Protein AF-A0A7C6XSQ6-F1 (afdb_monomer_lite)

Secondary structure (DSSP, 8-state):
--HHHHHHHHHHHHHHHHHHHHHHHHHHPPPPPS--SHHHHHHHHHTT-----------

pLDDT: mean 77.59, std 14.63, range [46.22, 97.69]

Structure (mmCIF, N/CA/C/O backbone):
data_AF-A0A7C6XSQ6-F1
#
_entry.id   AF-A0A7C6XSQ6-F1
#
loop_
_atom_site.group_PDB
_atom_site.id
_atom_site.type_symbol
_atom_site.label_atom_id
_atom_site.label_alt_id
_atom_site.label_comp_id
_atom_site.label_asym_id
_atom_site.label_entity_id
_atom_site.label_seq_id
_atom_site.pdbx_PDB_ins_code
_atom_site.Cartn_x
_atom_site.Cartn_y
_atom_site.Cartn_z
_atom_site.occupancy
_atom_site.B_iso_or_equiv
_atom_site.auth_seq_id
_atom_site.auth_comp_id
_atom_site.auth_asym_id
_atom_site.auth_atom_id
_atom_site.pdbx_PDB_model_num
ATOM 1 N N . MET A 1 1 ? 24.461 -5.632 -22.938 1.00 58.19 1 MET A N 1
ATOM 2 C CA . MET A 1 1 ? 23.827 -5.066 -21.723 1.00 58.19 1 MET A CA 1
ATOM 3 C C . MET A 1 1 ? 22.778 -6.067 -21.266 1.00 58.19 1 MET A C 1
ATOM 5 O O . MET A 1 1 ? 22.062 -6.559 -22.127 1.00 58.19 1 MET A O 1
ATOM 9 N N . SER A 1 2 ? 22.728 -6.441 -19.984 1.00 79.44 2 SER A N 1
ATOM 10 C CA . SER A 1 2 ? 21.712 -7.387 -19.498 1.00 79.44 2 SER A CA 1
ATOM 11 C C . SER A 1 2 ? 20.312 -6.816 -19.761 1.00 79.44 2 SER A C 1
ATOM 13 O O . SER A 1 2 ? 20.079 -5.631 -19.525 1.00 79.44 2 SER A O 1
ATOM 15 N N . GLY A 1 3 ? 19.382 -7.625 -20.280 1.00 83.00 3 GLY A N 1
ATOM 16 C CA . GLY A 1 3 ? 18.030 -7.160 -20.639 1.00 83.00 3 GLY A CA 1
ATOM 17 C C . GLY A 1 3 ? 17.290 -6.492 -19.473 1.00 83.00 3 GLY A C 1
ATOM 18 O O . GLY A 1 3 ? 16.520 -5.560 -19.669 1.00 83.00 3 GLY A O 1
ATOM 19 N N . LEU A 1 4 ? 17.633 -6.882 -18.244 1.00 83.12 4 LEU A N 1
ATOM 20 C CA . LEU A 1 4 ? 17.116 -6.303 -17.006 1.00 83.12 4 LEU A CA 1
ATOM 21 C C . LEU A 1 4 ? 17.508 -4.825 -16.820 1.00 83.12 4 LEU A C 1
ATOM 23 O O . LEU A 1 4 ? 16.697 -4.016 -16.376 1.00 83.12 4 LEU A O 1
ATOM 27 N N . ALA A 1 5 ? 18.727 -4.444 -17.217 1.00 84.56 5 ALA A N 1
ATOM 28 C CA . ALA A 1 5 ? 19.187 -3.057 -17.151 1.00 84.56 5 ALA A CA 1
ATOM 29 C C . ALA A 1 5 ? 18.512 -2.167 -18.209 1.00 84.56 5 ALA A C 1
ATOM 31 O O . ALA A 1 5 ? 18.271 -0.985 -17.962 1.00 84.56 5 ALA A O 1
ATOM 32 N N . ALA A 1 6 ? 18.189 -2.726 -19.381 1.00 86.75 6 ALA A N 1
ATOM 33 C CA . ALA A 1 6 ? 17.423 -2.022 -20.409 1.00 86.75 6 ALA A CA 1
ATOM 34 C C . ALA A 1 6 ? 15.968 -1.809 -19.964 1.00 86.75 6 ALA A C 1
ATOM 36 O O . ALA A 1 6 ? 15.487 -0.677 -19.990 1.00 86.75 6 ALA A O 1
ATOM 37 N N . PHE A 1 7 ? 15.333 -2.859 -19.432 1.00 89.31 7 PHE A N 1
ATOM 38 C CA . PHE A 1 7 ? 13.977 -2.808 -18.887 1.00 89.31 7 PHE A CA 1
ATOM 39 C C . PHE A 1 7 ? 13.833 -1.769 -17.770 1.00 89.31 7 PHE A C 1
ATOM 41 O O . PHE A 1 7 ? 12.904 -0.961 -17.799 1.00 89.31 7 PHE A O 1
ATOM 48 N N . TRP A 1 8 ? 14.770 -1.745 -16.8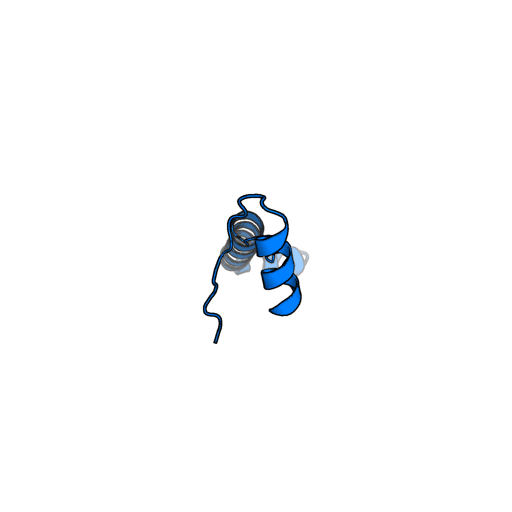13 1.00 90.12 8 TRP A N 1
ATOM 49 C CA . TRP A 1 8 ? 14.759 -0.758 -15.730 1.00 90.12 8 TRP A CA 1
ATOM 50 C C . TRP A 1 8 ? 14.852 0.674 -16.261 1.00 90.12 8 TRP A C 1
ATOM 52 O O . TRP A 1 8 ? 14.134 1.558 -15.803 1.00 90.12 8 TRP A O 1
ATOM 62 N N . ARG A 1 9 ? 15.717 0.914 -17.252 1.00 90.62 9 ARG A N 1
ATOM 63 C CA . ARG A 1 9 ? 15.903 2.243 -17.843 1.00 90.62 9 ARG A CA 1
ATOM 64 C C . ARG A 1 9 ? 14.666 2.717 -18.605 1.00 90.62 9 ARG A C 1
ATOM 66 O O . ARG A 1 9 ? 14.293 3.878 -18.452 1.00 90.62 9 ARG A O 1
ATOM 73 N N . GLU A 1 10 ? 14.051 1.845 -19.399 1.00 93.56 10 GLU A N 1
ATOM 74 C CA . GLU A 1 10 ? 12.851 2.163 -20.185 1.00 93.56 10 GLU A CA 1
ATOM 75 C C . GLU A 1 10 ? 11.624 2.384 -19.299 1.00 93.56 10 GLU A C 1
ATOM 77 O O . GLU A 1 10 ? 10.858 3.316 -19.528 1.00 93.56 10 GLU A O 1
ATOM 82 N N . ASN A 1 11 ? 11.476 1.594 -18.234 1.00 95.75 11 ASN A N 1
ATOM 83 C CA . ASN A 1 11 ? 10.264 1.588 -17.414 1.00 95.75 11 ASN A CA 1
ATOM 84 C C . ASN A 1 11 ? 10.423 2.315 -16.071 1.00 95.75 11 ASN A C 1
ATOM 86 O O . ASN A 1 11 ? 9.525 2.253 -15.232 1.00 95.75 11 ASN A O 1
ATOM 90 N N . ARG A 1 12 ? 11.532 3.041 -15.855 1.00 95.38 12 ARG A N 1
ATOM 91 C CA . ARG A 1 12 ? 11.853 3.692 -14.569 1.00 95.38 12 ARG A CA 1
ATOM 92 C C . ARG A 1 12 ? 10.715 4.545 -14.011 1.00 95.38 12 ARG A C 1
ATOM 94 O O . ARG A 1 12 ? 10.477 4.524 -12.813 1.00 95.38 12 ARG A O 1
ATOM 101 N N . ALA A 1 13 ? 10.009 5.283 -14.867 1.00 94.62 13 ALA A N 1
ATOM 102 C CA . ALA A 1 13 ? 8.940 6.182 -14.438 1.00 94.62 13 ALA A CA 1
ATOM 103 C C . ALA A 1 13 ? 7.729 5.402 -13.908 1.00 94.62 13 ALA A C 1
ATOM 105 O O . ALA A 1 13 ? 7.228 5.704 -12.830 1.00 94.62 13 ALA A O 1
ATOM 106 N N . ILE A 1 14 ? 7.312 4.358 -14.629 1.00 96.19 14 ILE A N 1
ATOM 107 C CA . ILE A 1 14 ? 6.216 3.470 -14.225 1.00 96.19 14 ILE A CA 1
ATOM 108 C C . ILE A 1 14 ? 6.576 2.720 -12.942 1.00 96.19 14 ILE A C 1
ATOM 110 O O . ILE A 1 14 ? 5.769 2.651 -12.019 1.00 96.19 14 ILE A O 1
ATOM 114 N N . ILE A 1 15 ? 7.800 2.199 -12.857 1.00 95.81 15 ILE A N 1
ATOM 115 C CA . ILE A 1 15 ? 8.272 1.483 -11.670 1.00 95.81 15 ILE A CA 1
ATOM 116 C C . ILE A 1 15 ? 8.255 2.406 -10.447 1.00 95.81 15 ILE A C 1
ATOM 118 O O . ILE A 1 15 ? 7.736 2.023 -9.401 1.00 95.81 15 ILE A O 1
ATOM 122 N N . LEU A 1 16 ? 8.765 3.635 -10.581 1.00 96.56 16 LEU A N 1
ATOM 123 C CA . LEU A 1 16 ? 8.734 4.625 -9.502 1.00 96.56 16 LEU A CA 1
ATOM 124 C C . LEU A 1 16 ? 7.306 5.005 -9.108 1.00 96.56 16 LEU A C 1
ATOM 126 O O . LEU A 1 16 ? 7.028 5.150 -7.922 1.00 96.56 16 LEU A O 1
ATOM 130 N N . PHE A 1 17 ? 6.398 5.125 -10.075 1.00 97.56 17 PHE A N 1
ATOM 131 C CA . PHE A 1 17 ? 4.994 5.415 -9.807 1.00 97.56 17 PHE A CA 1
ATOM 132 C C . PHE A 1 17 ? 4.326 4.310 -8.976 1.00 97.56 17 PHE A C 1
ATOM 134 O O . PHE A 1 17 ? 3.722 4.597 -7.943 1.00 97.56 17 PHE A O 1
ATOM 141 N N . PHE A 1 18 ? 4.493 3.041 -9.361 1.00 97.69 18 PHE A N 1
ATOM 142 C CA . PHE A 1 18 ? 3.959 1.918 -8.586 1.00 97.69 18 PHE A CA 1
ATOM 143 C C . PHE A 1 18 ? 4.629 1.773 -7.217 1.00 97.69 18 PHE A C 1
ATOM 145 O O . PHE A 1 18 ? 3.948 1.489 -6.233 1.00 97.69 18 PHE A O 1
ATOM 152 N N . ALA A 1 19 ? 5.939 2.015 -7.127 1.00 96.75 19 ALA A N 1
ATOM 153 C CA . ALA A 1 19 ? 6.643 2.022 -5.849 1.00 96.75 19 ALA A CA 1
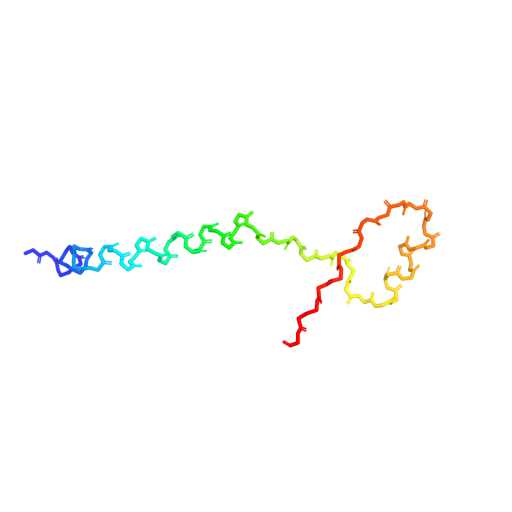ATOM 154 C C . ALA A 1 19 ? 6.100 3.116 -4.915 1.00 96.75 19 ALA A C 1
ATOM 156 O O . ALA A 1 19 ? 5.844 2.851 -3.742 1.00 96.75 19 ALA A O 1
ATOM 157 N N . ALA A 1 20 ? 5.861 4.323 -5.436 1.00 97.69 20 ALA A N 1
ATOM 158 C CA . ALA A 1 20 ?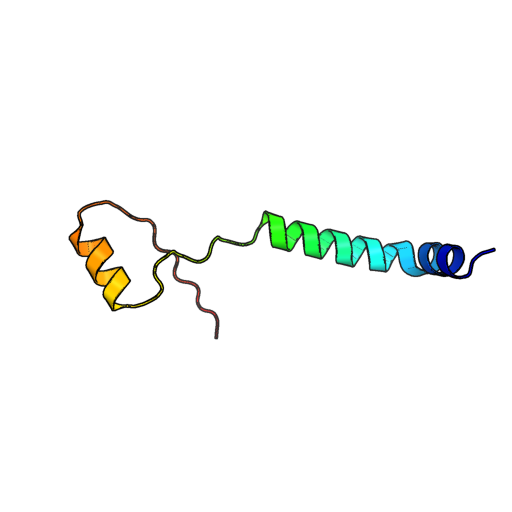 5.276 5.420 -4.672 1.00 97.69 20 ALA A CA 1
ATOM 159 C C . ALA A 1 20 ? 3.852 5.093 -4.197 1.00 97.69 20 ALA A C 1
ATOM 161 O O . ALA A 1 20 ? 3.536 5.328 -3.034 1.00 97.69 20 ALA A O 1
ATOM 162 N N . LEU A 1 21 ? 3.018 4.499 -5.057 1.00 97.38 21 LEU A N 1
ATOM 163 C CA . LEU A 1 21 ? 1.678 4.033 -4.684 1.00 97.38 21 LEU A CA 1
ATOM 164 C C . LEU A 1 21 ? 1.717 2.979 -3.574 1.00 97.38 21 LEU A C 1
ATOM 166 O O . LEU A 1 21 ? 0.951 3.074 -2.618 1.00 97.38 21 LEU A O 1
ATOM 170 N N . ALA A 1 22 ? 2.619 2.002 -3.671 1.00 96.31 22 ALA A N 1
ATOM 171 C CA . ALA A 1 22 ? 2.778 0.974 -2.646 1.00 96.31 22 ALA A CA 1
ATOM 172 C C . ALA A 1 22 ? 3.197 1.582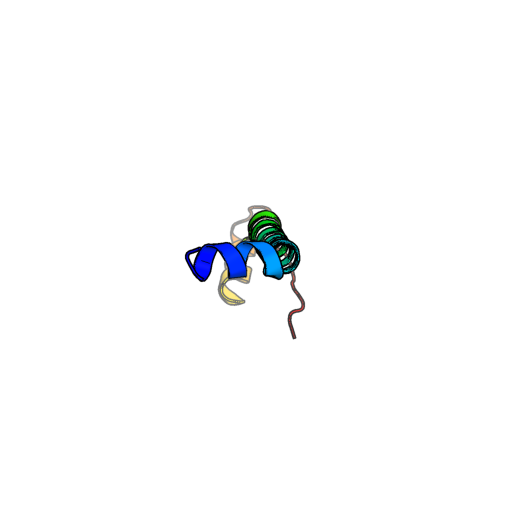 -1.298 1.00 96.31 22 ALA A C 1
ATOM 174 O O . ALA A 1 22 ? 2.626 1.242 -0.262 1.00 96.31 22 ALA A O 1
ATOM 175 N N . ILE A 1 23 ? 4.145 2.526 -1.311 1.00 96.75 23 ILE A N 1
ATOM 176 C CA . ILE A 1 23 ? 4.570 3.252 -0.107 1.00 96.75 23 ILE A CA 1
ATOM 177 C C . ILE A 1 23 ? 3.407 4.059 0.472 1.00 96.75 23 ILE A C 1
ATOM 179 O O . ILE A 1 23 ? 3.159 3.981 1.671 1.00 96.75 23 ILE A O 1
ATOM 183 N N . ALA A 1 24 ? 2.670 4.797 -0.361 1.00 94.12 24 ALA A N 1
ATOM 184 C CA . ALA A 1 24 ? 1.525 5.587 0.077 1.00 94.12 24 ALA A CA 1
ATOM 185 C C . ALA A 1 24 ? 0.434 4.706 0.695 1.00 94.12 24 ALA A C 1
ATOM 187 O O . ALA A 1 24 ? -0.077 5.033 1.760 1.00 94.12 24 ALA A O 1
ATOM 188 N N . PHE A 1 25 ? 0.128 3.559 0.085 1.00 91.50 25 PHE A N 1
ATOM 189 C CA . PHE A 1 25 ? -0.816 2.596 0.643 1.00 91.50 25 PHE A CA 1
ATOM 190 C C . PHE A 1 25 ? -0.366 2.100 2.018 1.00 91.50 25 PHE A C 1
ATOM 192 O O . PHE A 1 25 ? -1.159 2.096 2.951 1.00 91.50 25 PHE A O 1
ATOM 199 N N . VAL A 1 26 ? 0.903 1.719 2.178 1.00 90.94 26 VAL A N 1
ATOM 200 C CA . VAL A 1 26 ? 1.415 1.239 3.472 1.00 90.94 26 VAL A CA 1
ATOM 201 C C . VAL A 1 26 ? 1.463 2.355 4.519 1.00 90.94 26 VAL A C 1
ATOM 203 O O . VAL A 1 26 ? 1.177 2.099 5.684 1.00 90.94 26 VAL A O 1
ATOM 206 N N . ALA A 1 27 ? 1.793 3.581 4.120 1.00 91.06 27 ALA A N 1
ATOM 207 C CA . ALA A 1 27 ? 1.864 4.725 5.024 1.00 91.06 27 ALA A CA 1
ATOM 208 C C . ALA A 1 27 ? 0.481 5.237 5.456 1.00 91.06 27 ALA A C 1
ATOM 210 O O . ALA A 1 27 ? 0.342 5.749 6.563 1.00 91.06 27 ALA A O 1
ATOM 211 N N . LEU A 1 28 ? -0.526 5.123 4.584 1.00 87.00 28 LEU A N 1
ATOM 212 C CA . LEU A 1 28 ? -1.859 5.697 4.792 1.00 87.00 28 LEU A CA 1
ATOM 213 C C . LEU A 1 28 ? -2.936 4.658 5.110 1.00 87.00 28 LEU A C 1
ATOM 215 O O . LEU A 1 28 ? -4.050 5.047 5.464 1.00 87.00 28 LEU A O 1
ATOM 219 N N . ARG A 1 29 ? -2.653 3.354 4.986 1.00 80.88 29 ARG A N 1
ATOM 220 C CA . ARG A 1 29 ? -3.622 2.320 5.369 1.00 80.88 29 ARG A CA 1
ATOM 221 C C . ARG A 1 29 ? -3.979 2.490 6.839 1.00 80.88 29 ARG A C 1
ATOM 223 O O . ARG A 1 29 ? -3.114 2.497 7.712 1.00 80.88 29 ARG A O 1
ATOM 230 N N . SER A 1 30 ? -5.270 2.605 7.112 1.00 70.25 30 SER A N 1
ATOM 231 C CA . SER A 1 30 ? -5.770 2.488 8.474 1.00 70.25 30 SER A CA 1
ATOM 232 C C . SER A 1 30 ? -5.592 1.043 8.939 1.00 70.25 30 SER A C 1
ATOM 234 O O . SER A 1 30 ? -5.760 0.110 8.147 1.00 70.25 30 SER A O 1
ATOM 236 N N . SER A 1 31 ? -5.232 0.846 10.209 1.00 65.88 31 SER A N 1
ATOM 237 C CA . SER A 1 31 ? -5.361 -0.477 10.820 1.00 65.88 31 SER A CA 1
ATOM 238 C C . SER A 1 31 ? -6.820 -0.918 10.684 1.00 65.88 31 SER A C 1
ATOM 240 O O . SER A 1 31 ? -7.704 -0.074 10.865 1.00 65.88 31 SER A O 1
ATOM 242 N N . PRO A 1 32 ? -7.095 -2.193 10.350 1.00 61.81 32 PRO A N 1
ATOM 243 C CA . PRO A 1 32 ? -8.439 -2.727 10.506 1.00 61.81 32 PRO A CA 1
ATOM 244 C C . PRO A 1 32 ? -8.896 -2.377 11.921 1.00 61.81 32 PRO A C 1
ATOM 246 O O . PRO A 1 32 ? -8.126 -2.567 12.862 1.00 61.81 32 PRO A O 1
ATOM 249 N N . SER A 1 33 ? -10.084 -1.794 12.078 1.00 60.19 33 SER A N 1
ATOM 250 C CA . SER A 1 33 ? -10.650 -1.663 13.416 1.00 60.19 33 SER A CA 1
ATOM 251 C C . SER A 1 33 ? -10.727 -3.071 13.998 1.00 60.19 33 SER A C 1
ATOM 253 O O . SER A 1 33 ? -11.294 -3.941 13.338 1.00 60.19 33 SER A O 1
ATOM 255 N N . ASP A 1 34 ? -10.193 -3.289 15.202 1.00 59.06 34 ASP A N 1
ATOM 256 C CA . ASP A 1 34 ? -10.193 -4.581 15.921 1.00 59.06 34 ASP A CA 1
ATOM 257 C C . ASP A 1 34 ? -11.610 -5.087 16.281 1.00 59.06 34 ASP A C 1
ATOM 259 O O . ASP A 1 34 ? -11.784 -5.946 17.129 1.00 59.06 34 ASP A O 1
ATOM 263 N N . ILE A 1 35 ? -12.644 -4.534 15.652 1.00 61.50 35 ILE A N 1
ATOM 264 C CA . ILE A 1 35 ? -14.040 -4.902 15.802 1.00 61.50 35 ILE A CA 1
ATOM 265 C C . ILE A 1 35 ? -14.385 -5.758 14.582 1.00 61.50 35 ILE A C 1
ATOM 267 O O . ILE A 1 35 ? -14.733 -5.244 13.514 1.00 61.50 35 ILE A O 1
ATOM 271 N N . GLY A 1 36 ? -14.226 -7.071 14.727 1.00 63.34 36 GLY A N 1
ATOM 272 C CA . GLY A 1 36 ? -14.503 -8.059 13.687 1.00 63.34 36 GLY A CA 1
ATOM 273 C C . GLY A 1 36 ? -15.989 -8.391 13.534 1.00 63.34 36 GLY A C 1
ATOM 274 O O . GLY A 1 36 ? -16.368 -9.066 12.576 1.00 63.34 36 GLY A O 1
ATOM 275 N N . SER A 1 37 ? -16.844 -7.932 14.455 1.00 65.81 37 SER A N 1
ATOM 276 C CA . SER A 1 37 ? -18.290 -8.181 14.431 1.00 65.81 37 SER A CA 1
ATOM 277 C C . SER A 1 37 ? -19.103 -7.110 15.171 1.00 65.81 37 SER A C 1
ATOM 279 O O . SER A 1 37 ? -18.578 -6.343 15.977 1.00 65.81 37 SER A O 1
ATOM 281 N N . VAL A 1 38 ? -20.414 -7.067 14.910 1.00 67.88 38 VAL A N 1
ATOM 282 C CA . VAL A 1 38 ? -21.358 -6.173 15.611 1.00 67.88 38 VAL A CA 1
ATOM 283 C C . VAL A 1 38 ? -21.465 -6.522 17.101 1.00 67.88 38 VAL A C 1
ATOM 285 O O . VAL A 1 38 ? -21.610 -5.624 17.927 1.00 67.88 38 VAL A O 1
ATOM 288 N N . ASP A 1 39 ? -21.344 -7.802 17.453 1.00 67.56 39 ASP A N 1
ATOM 289 C CA . ASP A 1 39 ? -21.381 -8.255 18.847 1.00 67.56 39 ASP A CA 1
ATOM 290 C C . ASP A 1 39 ? -20.138 -7.777 19.618 1.00 67.56 39 ASP A C 1
ATOM 292 O O . ASP A 1 39 ? -20.250 -7.256 20.726 1.00 67.56 39 ASP A O 1
ATOM 296 N N . GLU A 1 40 ? -18.960 -7.833 18.988 1.00 65.88 40 GLU A N 1
ATOM 297 C CA . GLU A 1 40 ? -17.707 -7.310 19.550 1.00 65.88 40 GLU A CA 1
ATOM 298 C C . GLU A 1 40 ? -17.743 -5.779 19.719 1.00 65.88 40 GLU A C 1
ATOM 300 O O . GLU A 1 40 ? -17.238 -5.242 20.706 1.00 65.88 40 GLU A O 1
ATOM 305 N N . PHE A 1 41 ? -18.423 -5.060 18.816 1.00 70.94 41 PHE A N 1
ATOM 306 C CA . PHE A 1 41 ? -18.678 -3.623 18.973 1.00 70.94 41 PHE A CA 1
ATOM 307 C C . PHE A 1 41 ? -19.534 -3.324 20.209 1.00 70.94 41 PHE A C 1
ATOM 309 O O . PHE A 1 41 ? -19.214 -2.411 20.974 1.00 70.94 41 PHE A O 1
ATOM 316 N N . ALA A 1 42 ? -20.613 -4.088 20.414 1.00 70.56 42 ALA A N 1
ATOM 317 C CA . ALA A 1 42 ? -21.478 -3.928 21.579 1.00 70.56 42 ALA A CA 1
ATOM 318 C C . ALA A 1 42 ? -20.694 -4.169 22.877 1.00 70.56 42 ALA A C 1
ATOM 320 O O . ALA A 1 42 ? -20.825 -3.404 23.833 1.00 70.56 42 ALA A O 1
ATOM 321 N N . GLU A 1 43 ? -19.816 -5.170 22.893 1.00 71.62 43 GLU A N 1
ATOM 322 C CA . GLU A 1 43 ? -18.994 -5.482 24.060 1.00 71.62 43 GLU A CA 1
ATOM 323 C C . GLU A 1 43 ? -17.978 -4.371 24.382 1.00 71.62 43 GLU A C 1
ATOM 325 O O . GLU A 1 43 ? -17.851 -3.983 25.546 1.00 71.62 43 GLU A O 1
ATOM 330 N N . VAL A 1 44 ? -17.349 -3.755 23.372 1.00 68.94 44 VAL A N 1
ATOM 331 C CA . VAL A 1 44 ? -16.482 -2.573 23.564 1.00 68.94 44 VAL A CA 1
ATOM 332 C C . VAL A 1 44 ? -17.262 -1.381 24.140 1.00 68.94 44 VAL A C 1
ATOM 334 O O . VAL A 1 44 ? -16.755 -0.693 25.029 1.00 68.94 44 VAL A O 1
ATOM 337 N N . LEU A 1 45 ? -18.507 -1.150 23.705 1.00 70.56 45 LEU A N 1
ATOM 338 C CA . LEU A 1 45 ? -19.362 -0.088 24.262 1.00 70.56 45 LEU A CA 1
ATOM 339 C C . LEU A 1 45 ? -19.711 -0.330 25.740 1.00 70.56 45 LEU A C 1
ATOM 341 O O . LEU A 1 45 ? -19.832 0.624 26.513 1.00 70.56 45 LEU A O 1
ATOM 345 N N . HIS A 1 46 ? -19.851 -1.593 26.150 1.00 70.44 46 HIS A N 1
ATOM 346 C CA . HIS A 1 46 ? -20.183 -1.966 27.527 1.00 70.44 46 HIS A CA 1
ATOM 347 C C . HIS A 1 46 ? -18.990 -1.913 28.492 1.00 70.44 46 HIS A C 1
ATOM 349 O O . HIS A 1 46 ? -19.196 -1.781 29.699 1.00 70.44 46 HIS A O 1
ATOM 355 N N . GLN A 1 47 ? -17.752 -1.952 27.991 1.00 70.12 47 GLN A N 1
ATOM 356 C CA . GLN A 1 47 ? -16.536 -1.914 28.817 1.00 70.12 47 GLN A CA 1
ATOM 357 C C . GLN A 1 47 ? -16.202 -0.518 29.378 1.00 70.12 47 GLN A C 1
ATOM 359 O O . GLN A 1 47 ? -15.245 -0.371 30.140 1.00 70.12 47 GLN A O 1
ATOM 364 N N . GLY A 1 48 ? -16.990 0.512 29.046 1.00 66.50 48 GLY A N 1
ATOM 365 C CA . GLY A 1 48 ? -16.886 1.844 29.652 1.00 66.50 48 GLY A CA 1
ATOM 366 C C . GLY A 1 48 ? -15.612 2.615 29.292 1.00 66.50 48 GLY A C 1
ATOM 367 O O . GLY A 1 48 ? -15.346 3.658 29.891 1.00 66.50 48 GLY A O 1
ATOM 368 N N . GLN A 1 49 ? -14.828 2.129 28.325 1.00 66.50 49 GLN A N 1
ATOM 369 C CA . GLN A 1 49 ? -13.666 2.838 27.802 1.00 66.50 49 GLN A CA 1
ATOM 370 C C . GLN A 1 49 ? -14.026 3.563 26.501 1.00 66.50 49 GLN A C 1
ATOM 372 O O . GLN A 1 49 ? -14.593 2.950 25.596 1.00 66.50 49 GLN A O 1
ATOM 377 N N . PRO A 1 50 ? -13.704 4.861 26.370 1.00 63.31 50 PRO A N 1
ATOM 378 C CA . PRO A 1 50 ? -13.927 5.585 25.128 1.00 63.31 50 PRO A CA 1
ATOM 379 C C . PRO A 1 50 ? -13.001 5.037 24.035 1.00 63.31 50 PRO A C 1
ATOM 381 O O . PRO A 1 50 ? -11.787 5.234 24.085 1.00 63.31 50 PRO A O 1
ATOM 384 N N . SER A 1 51 ? -13.578 4.365 23.039 1.00 66.56 51 SER A N 1
ATOM 385 C CA . SER A 1 51 ? -12.873 3.894 21.847 1.00 66.56 51 SER A CA 1
ATOM 386 C C . SER A 1 51 ? -13.278 4.721 20.622 1.00 66.56 51 SER A C 1
ATOM 388 O O . SER A 1 51 ? -14.427 5.142 20.475 1.00 66.56 51 SER A O 1
ATOM 390 N N 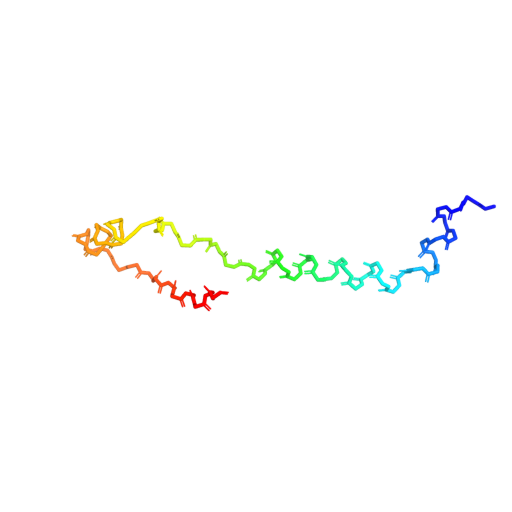. ILE A 1 52 ? -12.313 5.005 19.744 1.00 68.25 52 ILE A N 1
ATOM 391 C CA . ILE A 1 52 ? -12.573 5.683 18.471 1.00 68.25 52 ILE A CA 1
ATOM 392 C C . ILE A 1 52 ? -12.910 4.605 17.445 1.00 68.25 52 ILE A C 1
ATOM 394 O O . ILE A 1 52 ? -12.055 3.794 17.095 1.00 68.25 52 ILE A O 1
ATOM 398 N N . VAL A 1 53 ? -14.151 4.608 16.960 1.00 67.06 53 VAL A N 1
ATOM 399 C CA . VAL A 1 53 ? -14.620 3.659 15.945 1.00 67.06 53 VAL A CA 1
ATOM 400 C C . VAL A 1 53 ? -14.733 4.360 14.601 1.00 67.06 53 VAL A C 1
ATOM 402 O O . VAL A 1 53 ? -15.409 5.380 14.462 1.00 67.06 53 VAL A O 1
ATOM 405 N N . TYR A 1 54 ? -14.039 3.811 13.608 1.00 65.06 54 TYR A N 1
ATOM 406 C CA . TYR A 1 54 ? -14.031 4.324 12.246 1.00 65.06 54 TYR A CA 1
ATOM 407 C C . TYR A 1 54 ? -15.026 3.536 11.396 1.00 65.06 54 TYR A C 1
ATOM 409 O O . TYR A 1 54 ? -14.864 2.338 11.178 1.00 65.06 54 TYR A O 1
ATOM 417 N N . PHE A 1 55 ? -16.054 4.219 10.898 1.00 65.25 55 PHE A N 1
ATOM 418 C CA . PHE A 1 55 ? -17.021 3.640 9.970 1.00 65.25 55 PHE A CA 1
ATOM 419 C C . PHE A 1 55 ? -16.530 3.851 8.538 1.00 65.25 55 PHE A C 1
ATOM 421 O O . PHE A 1 55 ? -16.607 4.958 8.003 1.00 65.25 55 PHE A O 1
ATOM 428 N N . TYR A 1 56 ? -16.020 2.792 7.912 1.00 65.25 56 TYR A N 1
ATOM 429 C CA . TYR A 1 56 ? -15.651 2.816 6.499 1.00 65.25 56 TYR A CA 1
ATOM 430 C C . TYR A 1 56 ? -16.806 2.266 5.661 1.00 65.25 56 TYR A C 1
ATOM 432 O O . TYR A 1 56 ? -17.185 1.106 5.798 1.00 65.25 56 TYR A O 1
ATOM 440 N N . SER A 1 57 ? -17.363 3.088 4.772 1.00 53.94 57 SER A N 1
ATOM 441 C CA . SER A 1 57 ? -18.337 2.640 3.772 1.00 53.94 57 SER A CA 1
ATOM 442 C C . SER A 1 57 ? -17.597 2.054 2.568 1.00 53.94 57 SER A C 1
ATOM 444 O O . SER A 1 57 ? -17.491 2.706 1.531 1.00 53.94 57 SER A O 1
ATOM 446 N N . ASN A 1 58 ? -17.065 0.841 2.705 1.00 52.97 58 ASN A N 1
ATOM 447 C CA . ASN A 1 58 ? -16.607 0.068 1.552 1.00 52.97 58 ASN A CA 1
ATOM 448 C C . ASN A 1 58 ? -17.799 -0.752 1.033 1.00 52.97 58 ASN A C 1
ATOM 450 O O . ASN A 1 58 ? -18.211 -1.702 1.695 1.00 52.97 58 ASN A O 1
ATOM 454 N N . TYR A 1 59 ? -18.376 -0.331 -0.098 1.00 46.22 59 TYR A N 1
ATOM 455 C CA . TYR A 1 59 ? -19.310 -1.138 -0.898 1.00 46.22 59 TYR A CA 1
ATOM 456 C C . TYR A 1 59 ? -18.542 -2.076 -1.829 1.00 46.22 59 TYR A C 1
ATOM 458 O O . TYR A 1 59 ? -17.480 -1.644 -2.337 1.00 46.22 59 TYR A O 1
#

Sequence (59 aa):
MSGLAAFWRENRAIILFFAALAIAFVALRSSPSDIGSVDEFAEVLHQGQPSIVYFYSNY

Radius of gyration: 21.17 Å; chains: 1; bounding box: 45×14×51 Å

Foldseek 3Di:
DPVVVVCCVVCVVVVVVVVVVVVCCVVPPDDDDPDPDPVSVVVVVVVPDDDDDDDDPDD

=== Feature glossary ===
The features interleaved in this record are:

— What the protein is —

Sequence gives the chain of amino acids in standard one-letter code (A=alanine, C=cysteine, …, Y=tyrosine), read N→C. It is the only feature that is directly encoded by the gene; all structural features are derived from the folded form of this sequence.

Database cross-references. InterPro integrates a dozen domain/family signature databases into unified entries with residue-range hits. GO terms attach function/process/location labels with evidence codes. CATH codes position the fold in a four-level structural taxonomy. Organism is the NCBI-taxonomy species name.

— Where its atoms are —

Atomic coordinates in PDBx/mmCIF format — the same representation the Protein Data Bank distributes. Each line of the _atom_site loop places one backbone atom in Cartesian space (units: ångströms, origin: arbitrary).

The six renders are orthographic views along the three Cartesian axes in both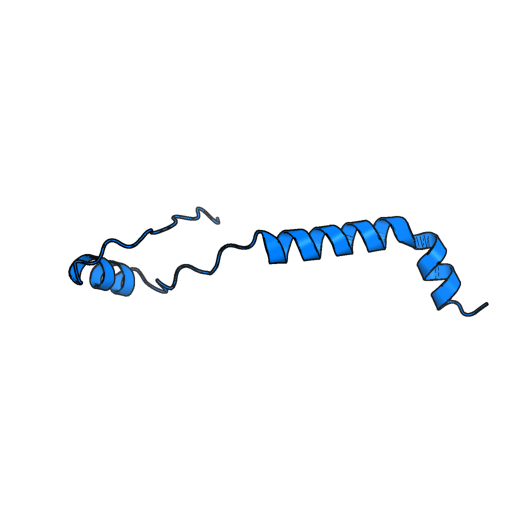 directions. Representation (cartoon, sticks, or surface) and color scheme (sequence-rainbow or by-chain) vary across proteins so the training set covers all the common visualization conventions.

— Local backbone conformation —

Eight-state secondary structure (DSSP): H is the canonical α-helix, G the tighter 3₁₀-helix, I the wider π-helix; E/B are β-structure, T and S are turns and bends, and '-' is everything else. DSSP derives these from the pattern of main-chain N–H···O=C hydrogen bonds, not from the sequence.

P-SEA three-state annotation labels each residue as helix, strand, or coil based purely on the geometry of the Cα trace. It serves as a fallback when the full backbone (and thus DSSP) is unavailable.

The φ/ψ torsion pair specifies the backbone conformation at each residue. φ rotates about the N–Cα bond, ψ about the Cα–C bond. Steric clashes forbid most of the (φ, ψ) plane — the allowed regions (α-helix basin, β-sheet basin, left-handed helix) are the Ramachandran-allowed regions.

— Global shape and packing —

The geometric summary reports three shape descriptors. Rg (radius of gyration) measures how spread out the Cα atoms are about their centre of mass; compact globular proteins have small Rg, elongated or unfolded ones large. Cα contacts (<8 Å, |i−j|>4) count long-range residue pairs in spatial proximity — high for tightly packed folds, near zero for rods or random coil. The bounding-box extents give the protein's footprint along x, y, z in Å.

Solvent-accessible surface area (SASA) is the area in Å² traced out by the centre of a 1.4 Å probe sphere (a water molecule) rolled over the protein's van der Waals surface (Shrake–Rupley / Lee–Richards construction). Buried residues have near-zero SASA; fully exposed residues can exceed 200 Å². The total SASA scales roughly with the number of surface residues.

The contact map is a binary N×N matrix image: pixel (i, j) is dark where Cα_i and Cα_j are within 8 Å and |i−j|>4. Because the |i−j|>4 filter removes local helical contacts, off-diagonal stripes parallel to the main diagonal indicate parallel β-sheets; stripes perpendicular to it indicate antiparallel β-sheets. The Ramachandran plot scatters every residue's (φ, ψ) pair against the sterically allowed regions. The PAE heatmap renders the predicted-aligned-error matrix.

— Structural neighborhood —

3Di is Foldseek's structural alphabet. Each residue is assigned one of twenty discrete states based on how its Cα sits relative to its spatial (not sequential) neighbors. Aligning 3Di strings finds structural homologs roughly as well as full 3D superposition, but orders of magnitude faster.

Nearest PDB neighbors are the top structural matches found by Foldseek when searching this structure against the entire Protein Data Bank. Each hit reports a TM-score (0 to 1; >0.5 almost always implies the same fold) and an E-value. These are *structural* homologs — they may share no detectable sequence similarity.

— Confidence and disorder —

For AlphaFold models, the B-factor field carries pLDDT — the model's own estimate of local accuracy on a 0–100 scale. Regions with pLDDT<50 should be treated as essentially unmodeled; they often correspond to intrinsically disordered segments.

Crystallographic B-factors measure how much each atom's electron density is smeared out, in Å². They rise in mobile loops and surface residues and fall in the buried interior. In AlphaFold models this column is repurposed to hold pLDDT instead.

Predicted aligned error is AlphaFold's pairwise confidence. Unlike pLDDT (per-residue), PAE is per-residue-pair and captures whether two parts of the structure are correctly placed relative to each other. Units are ångströms of expected positional error.